Protein AF-A0A662GYI6-F1 (afdb_monomer)

Radius of gyration: 17.2 Å; Cα contacts (8 Å, |Δi|>4): 304; chains: 1; bounding box: 42×33×55 Å

pLDDT: mean 83.72, std 13.56, range [33.34, 96.44]

Sequence (166 aa):
MPFPEGLAWVRYYLPLGGRPIPLAVLREAVLRSVLEMGGRTVDTVLSSCGSSGLRSGLKVTSISYSLGGEERPVESWEISLPPSELLDRVDEAVFTLRVDYYISRGGRLRRLASDTYRVRVRCGEAGVEVWVRHVEGLLRTSFDEIFEMFRVSLMKNLRLVQRRRA

Secondary structure (DSSP, 8-state):
-PPPS--PPEEEEEE--SSPPPHHHHHHHHHHHHHHHTT-EEEEEEEPTT---EEEEEEEEEEEEEETTEEEESTT-TTS---HHHHHTTTT-EEEEEEEEEEEETTEEEEEEEEEEEEEEEE-SSEEEEEEEEEES---S-HHHHHHHHHHHHHHHHHHHHHH--

Nearest PDB structures (foldseek):
  3q64-assembly1_A-2  TM=3.825E-01  e=2.523E-02  Mesorhizobium loti
  8qhh-assembly1_A  TM=2.665E-01  e=9.528E-03  Actinidia deliciosa
  4aui-assembly1_C  TM=2.191E-01  e=4.628E+00  Neisseria gonorrhoeae
  3wi5-assembly1_A  TM=2.157E-01  e=5.495E+00  Neisseria meningitidis

Structure (mmCIF, N/CA/C/O backbone):
data_AF-A0A662GYI6-F1
#
_entry.id   AF-A0A662GYI6-F1
#
loop_
_atom_site.group_PDB
_atom_site.id
_atom_site.type_symbol
_atom_site.label_atom_id
_atom_site.label_alt_id
_atom_site.label_comp_id
_atom_site.label_asym_id
_atom_site.label_entity_id
_atom_site.label_seq_id
_atom_site.pdbx_PDB_ins_code
_atom_site.Cartn_x
_atom_site.Cartn_y
_atom_site.Cartn_z
_atom_site.occupancy
_atom_site.B_iso_or_equiv
_atom_site.auth_seq_id
_atom_site.auth_comp_id
_atom_site.auth_asym_id
_atom_site.auth_atom_id
_atom_site.pdbx_PDB_model_num
ATOM 1 N N . MET A 1 1 ? -1.570 8.808 -27.947 1.00 33.34 1 MET A N 1
ATOM 2 C CA . MET A 1 1 ? -2.863 8.200 -27.572 1.00 33.34 1 MET A CA 1
ATOM 3 C C . MET A 1 1 ? -2.974 8.274 -26.059 1.00 33.34 1 MET A C 1
ATOM 5 O O . MET A 1 1 ? -2.053 7.782 -25.415 1.00 33.34 1 MET A O 1
ATOM 9 N N . PRO A 1 2 ? -3.986 8.937 -25.485 1.00 34.00 2 PRO A N 1
ATOM 10 C CA . PRO A 1 2 ? -4.191 8.893 -24.044 1.00 34.00 2 PRO A CA 1
ATOM 11 C C . PRO A 1 2 ? -4.731 7.502 -23.682 1.00 34.00 2 PRO A C 1
ATOM 13 O O . PRO A 1 2 ? -5.654 7.009 -24.328 1.00 34.00 2 PRO A O 1
ATOM 16 N N . PHE A 1 3 ? -4.107 6.838 -22.708 1.00 36.34 3 PHE A N 1
ATOM 17 C CA . PHE A 1 3 ? -4.647 5.608 -22.128 1.00 36.34 3 PHE A CA 1
ATOM 18 C C . PHE A 1 3 ? -6.009 5.914 -21.481 1.00 36.34 3 PHE A C 1
ATOM 20 O O . PHE A 1 3 ? -6.168 7.004 -20.925 1.00 36.34 3 PHE A O 1
ATOM 27 N N . PRO A 1 4 ? -6.991 4.999 -21.558 1.00 41.28 4 PRO A N 1
ATOM 28 C CA . PRO A 1 4 ? -8.304 5.224 -20.977 1.00 41.28 4 PRO A CA 1
ATOM 29 C C . PRO A 1 4 ? -8.191 5.403 -19.461 1.00 41.28 4 PRO A C 1
ATOM 31 O O . PRO A 1 4 ? -7.366 4.776 -18.795 1.00 41.28 4 PRO A O 1
ATOM 34 N N . GLU A 1 5 ? -9.036 6.295 -18.956 1.00 38.75 5 GLU A N 1
ATOM 35 C CA . GLU A 1 5 ? -9.267 6.613 -17.552 1.00 38.75 5 GLU A CA 1
ATOM 36 C C . GLU A 1 5 ? -9.208 5.351 -16.669 1.00 38.75 5 GLU A C 1
ATOM 38 O O . GLU A 1 5 ? -9.825 4.333 -16.972 1.00 38.75 5 GLU A O 1
ATOM 43 N N . GLY A 1 6 ? -8.402 5.416 -15.601 1.00 51.06 6 GLY A N 1
ATOM 44 C CA . GLY A 1 6 ? -7.837 4.257 -14.899 1.00 51.06 6 GLY A CA 1
ATOM 45 C C . GLY A 1 6 ? -8.800 3.119 -14.540 1.00 51.06 6 GLY A C 1
ATOM 46 O O . GLY A 1 6 ? -9.972 3.350 -14.239 1.00 51.06 6 GLY A O 1
ATOM 47 N N . LEU A 1 7 ? -8.245 1.902 -14.494 1.00 63.19 7 LEU A N 1
ATOM 48 C CA . LEU A 1 7 ? -8.902 0.632 -14.150 1.00 63.19 7 LEU A CA 1
ATOM 4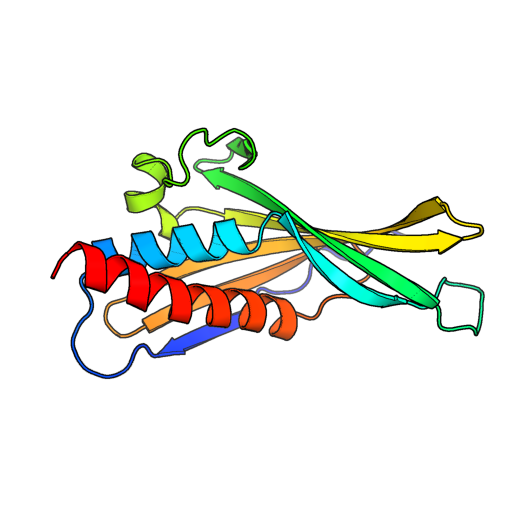9 C C . LEU A 1 7 ? -9.872 0.747 -12.954 1.00 63.19 7 LEU A C 1
ATOM 51 O O . LEU A 1 7 ? -9.703 1.593 -12.072 1.00 63.19 7 LEU A O 1
ATOM 55 N N . ALA A 1 8 ? -10.893 -0.114 -12.918 1.00 83.19 8 ALA A N 1
ATOM 56 C CA . ALA A 1 8 ? -11.843 -0.194 -11.808 1.00 83.19 8 ALA A CA 1
ATOM 57 C C . ALA A 1 8 ? -11.129 -0.477 -10.470 1.00 83.19 8 ALA A C 1
ATOM 59 O O . ALA A 1 8 ? -10.035 -1.040 -10.438 1.00 83.19 8 ALA A O 1
ATOM 60 N N . TRP A 1 9 ? -11.755 -0.094 -9.354 1.00 90.94 9 TRP A N 1
ATOM 61 C CA . TRP A 1 9 ? -11.259 -0.460 -8.026 1.00 90.94 9 TRP A CA 1
ATOM 62 C C . TRP A 1 9 ? -11.347 -1.976 -7.833 1.00 90.94 9 TRP A C 1
ATOM 64 O O . TRP A 1 9 ? -12.438 -2.543 -7.867 1.00 90.94 9 TRP A O 1
ATOM 74 N N . VAL A 1 10 ? -10.209 -2.616 -7.579 1.00 94.25 10 VAL A N 1
ATOM 75 C CA . VAL A 1 10 ? -10.139 -4.024 -7.182 1.00 94.25 10 VAL A CA 1
ATOM 76 C C . VAL A 1 10 ? -10.212 -4.090 -5.663 1.00 94.25 10 VAL A C 1
ATOM 78 O O . VAL A 1 10 ? -9.424 -3.436 -4.980 1.00 94.25 10 VAL A O 1
ATOM 81 N N . ARG A 1 11 ? -11.177 -4.846 -5.130 1.00 95.44 11 ARG A N 1
ATOM 82 C CA . ARG A 1 11 ? -11.380 -5.012 -3.686 1.00 95.44 11 ARG A CA 1
ATOM 83 C C . ARG A 1 11 ? -10.790 -6.331 -3.205 1.00 95.44 11 ARG A C 1
ATOM 85 O O . ARG A 1 11 ? -11.158 -7.389 -3.706 1.00 95.44 11 ARG A O 1
ATOM 92 N N . TYR A 1 12 ? -9.997 -6.251 -2.149 1.00 96.12 12 TYR A N 1
ATOM 93 C CA . TYR A 1 12 ? -9.521 -7.372 -1.356 1.00 96.12 12 TYR A CA 1
ATOM 94 C C . TYR A 1 12 ? -10.123 -7.314 0.046 1.00 96.12 12 TYR A C 1
ATOM 96 O O . TYR A 1 12 ? -10.370 -6.234 0.585 1.00 96.12 12 TYR A O 1
ATOM 104 N N . TYR A 1 13 ? -10.340 -8.480 0.646 1.00 95.12 13 TYR A N 1
ATOM 105 C CA . TYR A 1 13 ? -10.790 -8.600 2.026 1.00 95.12 13 TYR A CA 1
ATOM 106 C C . TYR A 1 13 ? -9.851 -9.524 2.792 1.00 95.12 13 TYR A C 1
ATOM 108 O O . TYR A 1 13 ? -9.598 -10.651 2.365 1.00 95.12 13 TYR A O 1
ATOM 116 N N . LEU A 1 14 ? -9.342 -9.039 3.921 1.00 94.12 14 LEU A N 1
ATOM 117 C CA . LEU A 1 14 ? -8.533 -9.814 4.846 1.00 94.12 14 LEU A CA 1
ATOM 118 C C . LEU A 1 14 ? -9.349 -10.104 6.115 1.00 94.12 14 LEU A C 1
ATOM 120 O O . LEU A 1 14 ? -9.514 -9.201 6.944 1.00 94.12 14 LEU A O 1
ATOM 124 N N . PRO A 1 15 ? -9.846 -11.340 6.300 1.00 92.31 15 PRO A N 1
ATOM 125 C CA . PRO A 1 15 ? -10.483 -11.729 7.550 1.00 92.31 15 PRO A CA 1
ATOM 126 C C . PRO A 1 15 ? -9.431 -11.782 8.663 1.00 92.31 15 PRO A C 1
ATOM 128 O O . PRO A 1 15 ? -8.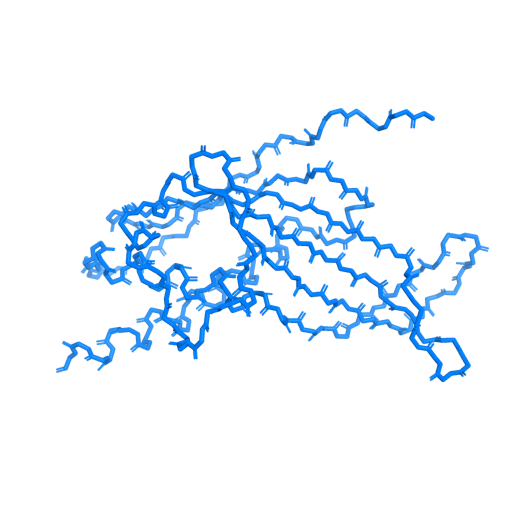348 -12.337 8.470 1.00 92.31 15 PRO A O 1
ATOM 131 N N . LEU A 1 16 ? -9.740 -11.217 9.832 1.00 85.31 16 LEU A N 1
ATOM 132 C CA . LEU A 1 16 ? -8.769 -11.157 10.933 1.00 85.31 16 LEU A CA 1
ATOM 133 C C . LEU A 1 16 ? -8.762 -12.410 11.811 1.00 85.31 16 LEU A C 1
ATOM 135 O O . LEU A 1 16 ? -7.725 -12.705 12.391 1.00 85.31 16 LEU A O 1
ATOM 139 N N . GLY A 1 17 ? -9.856 -13.178 11.832 1.00 78.50 17 GLY A N 1
ATOM 140 C CA . GLY A 1 17 ? -9.967 -14.448 12.554 1.00 78.50 17 GLY A CA 1
ATOM 141 C C . GLY A 1 17 ? -9.803 -14.333 14.081 1.00 78.50 17 GLY A C 1
ATOM 142 O O . GLY A 1 17 ? -8.937 -13.643 14.607 1.00 78.50 17 GLY A O 1
ATOM 143 N N . GLY A 1 18 ? -10.614 -15.067 14.841 1.00 76.00 18 GLY A N 1
ATOM 144 C CA . GLY A 1 18 ? -10.449 -15.147 16.296 1.00 76.00 18 GLY A CA 1
ATOM 145 C C . GLY A 1 18 ? -11.075 -13.983 17.072 1.00 76.00 18 GLY A C 1
ATOM 146 O O . GLY A 1 18 ? -12.195 -13.572 16.782 1.00 76.00 18 GLY A O 1
ATOM 147 N N . ARG A 1 19 ? -10.402 -13.532 18.142 1.00 75.56 19 ARG A N 1
ATOM 148 C CA . ARG A 1 19 ? -10.957 -12.554 19.097 1.00 75.56 19 ARG A CA 1
ATOM 149 C C . ARG A 1 19 ? -11.082 -11.157 18.468 1.00 75.56 19 ARG A C 1
ATOM 151 O O . ARG A 1 19 ? -10.200 -10.785 17.694 1.00 75.56 19 ARG A O 1
ATOM 158 N N . PRO A 1 20 ? -12.098 -10.361 18.854 1.00 81.12 20 PRO A N 1
ATOM 159 C CA . PRO A 1 20 ? -12.239 -8.985 18.387 1.00 81.12 20 PRO A CA 1
ATOM 160 C C . PRO A 1 20 ? -10.969 -8.173 18.661 1.00 81.12 20 PRO A C 1
ATOM 162 O O . PRO A 1 20 ? -10.482 -8.128 19.793 1.00 81.12 20 PRO A O 1
ATOM 165 N N . ILE A 1 21 ? -10.429 -7.534 17.623 1.00 87.81 21 ILE A N 1
ATOM 166 C CA . ILE A 1 21 ? -9.306 -6.603 17.748 1.00 87.81 21 ILE A CA 1
ATOM 167 C C . ILE A 1 21 ? -9.897 -5.199 17.911 1.00 87.81 21 ILE A C 1
ATOM 169 O O . ILE A 1 21 ? -10.695 -4.794 17.065 1.00 87.81 21 ILE A O 1
ATOM 173 N N . PRO A 1 22 ? -9.522 -4.430 18.952 1.00 89.81 22 PRO A N 1
ATOM 174 C CA . PRO A 1 22 ? -10.017 -3.067 19.109 1.00 89.81 22 PRO A CA 1
ATOM 175 C C . PRO A 1 22 ? -9.730 -2.223 17.863 1.00 89.81 22 PRO A C 1
ATOM 177 O O . PRO A 1 22 ? -8.603 -2.223 17.360 1.00 89.81 22 PRO A O 1
ATOM 180 N N . LEU A 1 23 ? -10.721 -1.462 17.395 1.00 89.69 23 LEU A N 1
ATOM 181 C CA . LEU A 1 23 ? -10.622 -0.702 16.145 1.00 89.69 23 LEU A CA 1
ATOM 182 C C . LEU A 1 23 ? -9.405 0.237 16.120 1.00 89.69 23 LEU A C 1
ATOM 184 O O . LEU A 1 23 ? -8.708 0.308 15.114 1.00 89.69 23 LEU A O 1
ATOM 188 N N . ALA A 1 24 ? -9.083 0.886 17.242 1.00 88.25 24 ALA A N 1
ATOM 189 C CA . ALA A 1 24 ? -7.901 1.743 17.358 1.00 88.25 24 ALA A CA 1
ATOM 190 C C . ALA A 1 24 ? -6.579 0.986 17.111 1.00 88.25 24 ALA A C 1
ATOM 192 O O . ALA A 1 24 ? -5.679 1.502 16.454 1.00 88.25 24 ALA A O 1
ATOM 193 N N . VAL A 1 25 ? -6.468 -0.256 17.600 1.00 89.75 25 VAL A N 1
ATOM 194 C CA . VAL A 1 25 ? -5.297 -1.124 17.374 1.00 89.75 25 VAL A CA 1
ATOM 195 C C . VAL A 1 25 ? -5.210 -1.522 15.906 1.00 89.75 25 VAL A C 1
ATOM 197 O O . VAL A 1 25 ? -4.127 -1.504 15.321 1.00 89.75 25 VAL A O 1
ATOM 200 N N . LEU A 1 26 ? -6.353 -1.862 15.306 1.00 91.38 26 LEU A N 1
ATOM 201 C CA . LEU A 1 26 ? -6.423 -2.245 13.904 1.00 91.38 26 LEU A CA 1
ATOM 202 C C . LEU A 1 26 ? -6.032 -1.084 12.985 1.00 91.38 26 LEU A C 1
ATOM 204 O O . LEU A 1 26 ? -5.181 -1.263 12.119 1.00 91.38 26 LEU A O 1
ATOM 208 N N . ARG A 1 27 ? -6.587 0.111 13.213 1.00 91.69 27 ARG A N 1
ATOM 209 C CA . ARG A 1 27 ? -6.266 1.329 12.455 1.00 91.69 27 ARG A CA 1
ATOM 210 C C . ARG A 1 27 ? -4.787 1.689 12.563 1.00 91.69 27 ARG A C 1
ATOM 212 O O . ARG A 1 27 ? -4.152 1.969 11.549 1.00 91.69 27 ARG A O 1
ATOM 219 N N . GLU A 1 28 ? -4.207 1.592 13.762 1.00 90.62 28 GLU A N 1
ATOM 220 C CA . GLU A 1 28 ? -2.769 1.799 13.958 1.00 90.62 28 GLU A CA 1
ATOM 221 C C . GLU A 1 28 ? -1.935 0.790 13.160 1.00 90.62 28 GLU A C 1
ATOM 223 O O . GLU A 1 28 ? -0.999 1.178 12.458 1.00 90.62 28 GLU A O 1
ATOM 228 N N . ALA A 1 29 ? -2.278 -0.497 13.227 1.00 91.44 29 ALA A N 1
ATOM 229 C CA . ALA A 1 29 ? -1.565 -1.531 12.489 1.00 91.44 29 ALA A CA 1
ATOM 230 C C . ALA A 1 29 ? -1.703 -1.357 10.970 1.00 91.44 29 ALA A C 1
ATOM 232 O O . ALA A 1 29 ? -0.711 -1.495 10.254 1.00 91.44 29 ALA A O 1
ATOM 233 N N . VAL A 1 30 ? -2.896 -1.013 10.478 1.00 92.81 30 VAL A N 1
ATOM 234 C CA . VAL A 1 30 ? -3.154 -0.707 9.066 1.00 92.81 30 VAL A CA 1
ATOM 235 C C . VAL A 1 30 ? -2.290 0.453 8.604 1.00 92.81 30 VAL A C 1
ATOM 237 O O . VAL A 1 30 ? -1.567 0.299 7.623 1.00 92.81 30 VAL A O 1
ATOM 240 N N . LEU A 1 31 ? -2.295 1.575 9.326 1.00 90.44 31 LEU A N 1
ATOM 241 C CA . LEU A 1 31 ? -1.484 2.727 8.948 1.00 90.44 31 LEU A CA 1
ATOM 242 C C . LEU A 1 31 ? -0.007 2.388 8.925 1.00 90.44 31 LEU A C 1
ATOM 244 O O . LEU A 1 31 ? 0.629 2.587 7.899 1.00 90.44 31 LEU A O 1
ATOM 248 N N . ARG A 1 32 ? 0.527 1.789 9.994 1.00 89.06 32 ARG A N 1
ATOM 249 C CA . ARG A 1 32 ? 1.924 1.326 10.018 1.00 89.06 32 ARG A CA 1
ATOM 250 C C . ARG A 1 32 ? 2.265 0.466 8.801 1.00 89.06 32 ARG A C 1
ATOM 252 O O . ARG A 1 32 ? 3.339 0.614 8.233 1.00 89.06 32 ARG A O 1
ATOM 259 N N . SER A 1 33 ? 1.334 -0.381 8.377 1.00 91.25 33 SER A N 1
ATOM 260 C CA . SER A 1 33 ? 1.538 -1.310 7.266 1.00 91.25 33 SER A CA 1
ATOM 261 C C . SER A 1 33 ? 1.541 -0.638 5.911 1.00 91.25 33 SER A C 1
ATOM 263 O O . SER A 1 33 ? 2.403 -0.959 5.099 1.00 91.25 33 SER A O 1
ATOM 265 N N . VAL A 1 34 ? 0.620 0.301 5.676 1.00 89.00 34 VAL A N 1
ATOM 266 C CA . VAL A 1 34 ? 0.647 1.112 4.458 1.00 89.00 34 VAL A CA 1
ATOM 267 C C . VAL A 1 34 ? 1.955 1.890 4.396 1.00 89.00 34 VAL A C 1
ATOM 269 O O . VAL A 1 34 ? 2.603 1.886 3.366 1.00 89.00 34 VAL A O 1
ATOM 272 N N . LEU A 1 35 ? 2.407 2.485 5.496 1.00 82.56 35 LEU A N 1
ATOM 273 C CA . LEU A 1 35 ? 3.642 3.277 5.508 1.00 82.56 35 LEU A CA 1
ATOM 274 C C . LEU A 1 35 ? 4.888 2.431 5.269 1.00 82.56 35 LEU A C 1
ATOM 276 O O . LEU A 1 35 ? 5.771 2.852 4.537 1.00 82.56 35 LEU A O 1
ATOM 280 N N . GLU A 1 36 ? 4.946 1.234 5.852 1.00 86.88 36 GLU A N 1
ATOM 281 C CA . GLU A 1 36 ? 6.061 0.296 5.679 1.00 86.88 36 GLU A CA 1
ATOM 282 C C . GLU A 1 36 ? 6.178 -0.227 4.238 1.00 86.88 36 GLU A C 1
ATOM 284 O O . GLU A 1 36 ? 7.236 -0.696 3.821 1.00 86.88 36 GLU A O 1
ATOM 289 N N . MET A 1 37 ? 5.108 -0.139 3.442 1.00 86.69 37 MET A N 1
ATOM 290 C CA . MET A 1 37 ? 5.211 -0.379 2.001 1.00 86.69 37 MET A CA 1
ATOM 291 C C . MET A 1 37 ? 6.018 0.729 1.298 1.00 86.69 37 MET A C 1
ATOM 293 O O . MET A 1 37 ? 6.619 0.464 0.258 1.00 86.69 37 MET A O 1
ATOM 297 N N . GLY A 1 38 ? 6.063 1.940 1.861 1.00 83.19 38 GLY A N 1
ATOM 298 C CA . GLY A 1 38 ? 6.902 3.047 1.411 1.00 83.19 38 GLY A CA 1
ATOM 299 C C . GLY A 1 38 ? 8.360 2.842 1.829 1.00 83.19 38 GLY A C 1
ATOM 300 O O . GLY A 1 38 ? 8.653 2.344 2.910 1.00 83.19 38 GLY A O 1
ATOM 301 N N . GLY A 1 39 ? 9.294 3.172 0.941 1.00 77.06 39 GLY A N 1
ATOM 302 C CA . GLY A 1 39 ? 10.722 2.881 1.104 1.00 77.06 39 GLY A CA 1
ATOM 303 C C . GLY A 1 39 ? 11.104 1.436 0.769 1.00 77.06 39 GLY A C 1
ATOM 304 O O . GLY A 1 39 ? 12.289 1.091 0.775 1.00 77.06 39 GLY A O 1
ATOM 305 N N . ARG A 1 40 ? 10.132 0.574 0.432 1.00 84.44 40 ARG A N 1
ATOM 306 C CA . ARG A 1 40 ? 10.413 -0.818 0.083 1.00 84.44 40 ARG A CA 1
ATOM 307 C C . ARG A 1 40 ? 11.151 -0.892 -1.248 1.00 84.44 40 ARG A C 1
ATOM 309 O O . ARG A 1 40 ? 10.664 -0.432 -2.282 1.00 84.44 40 ARG A O 1
ATOM 316 N N . THR A 1 41 ? 12.311 -1.531 -1.195 1.00 87.88 41 THR A N 1
ATOM 317 C CA . THR A 1 41 ? 13.178 -1.781 -2.340 1.00 87.88 41 THR A CA 1
ATOM 318 C C . THR A 1 41 ? 13.246 -3.285 -2.588 1.00 87.88 41 THR A C 1
ATOM 320 O O . THR A 1 41 ? 13.534 -4.042 -1.663 1.00 87.88 41 THR A O 1
ATOM 323 N N . VAL A 1 42 ? 12.925 -3.729 -3.804 1.00 88.56 42 VAL A N 1
ATOM 324 C CA . VAL A 1 42 ? 12.846 -5.157 -4.154 1.00 88.56 42 VAL A CA 1
ATOM 325 C C . VAL A 1 42 ? 13.569 -5.412 -5.468 1.00 88.56 42 VAL A C 1
ATOM 327 O O . VAL A 1 42 ? 13.296 -4.742 -6.466 1.00 88.56 42 VAL A O 1
ATOM 330 N N . ASP A 1 43 ? 14.467 -6.395 -5.481 1.00 88.00 43 ASP A N 1
ATOM 331 C CA . ASP A 1 43 ? 15.092 -6.868 -6.714 1.00 88.00 43 ASP A CA 1
ATOM 332 C C . ASP A 1 43 ? 14.044 -7.491 -7.637 1.00 88.00 43 ASP A C 1
ATOM 334 O O . ASP A 1 43 ? 13.142 -8.216 -7.218 1.00 88.00 43 ASP A O 1
ATOM 338 N N . THR A 1 44 ? 14.148 -7.203 -8.925 1.00 87.56 44 THR A N 1
ATOM 339 C CA . THR A 1 44 ? 13.195 -7.687 -9.918 1.00 87.56 44 THR A CA 1
ATOM 340 C C . THR A 1 44 ? 13.883 -7.957 -11.249 1.00 87.56 44 THR A C 1
ATOM 342 O O . THR A 1 44 ? 15.054 -7.633 -11.452 1.00 87.56 44 THR A O 1
ATOM 345 N N . VAL A 1 45 ? 13.147 -8.548 -12.183 1.00 84.94 45 VAL A N 1
ATOM 346 C CA . VAL A 1 45 ? 13.604 -8.783 -13.548 1.00 84.94 45 VAL A CA 1
ATOM 347 C C . VAL A 1 45 ? 12.702 -7.995 -14.487 1.00 84.94 45 VAL A C 1
ATOM 349 O O . VAL A 1 45 ? 11.482 -8.134 -14.464 1.00 84.94 45 VAL A O 1
ATOM 352 N N . LEU A 1 46 ? 13.303 -7.135 -15.305 1.00 82.75 46 LEU A N 1
ATOM 353 C CA . LEU A 1 46 ? 12.594 -6.206 -16.177 1.00 82.75 46 LEU A CA 1
ATOM 354 C C . LEU A 1 46 ? 13.002 -6.409 -17.632 1.00 82.75 46 LEU A C 1
ATOM 356 O O . LEU A 1 46 ? 14.182 -6.536 -17.955 1.00 82.75 46 LEU A O 1
ATOM 360 N N . SER A 1 47 ? 12.017 -6.349 -18.525 1.00 76.50 47 SER A N 1
ATOM 361 C CA . SER A 1 47 ? 12.241 -6.136 -19.953 1.00 76.50 47 SER A CA 1
ATOM 362 C C . SER A 1 47 ? 12.134 -4.645 -20.289 1.00 76.50 47 SER A C 1
ATOM 364 O O . SER A 1 47 ? 11.181 -3.961 -19.887 1.00 76.50 47 SER A O 1
ATOM 366 N N . SER A 1 48 ? 13.109 -4.127 -21.036 1.00 69.81 48 SER A N 1
ATOM 367 C CA . SER A 1 48 ? 12.995 -2.831 -21.711 1.00 69.81 48 SER A CA 1
ATOM 368 C C . SER A 1 48 ? 12.259 -3.004 -23.040 1.00 69.81 48 SER A C 1
ATOM 370 O O . SER A 1 48 ? 12.595 -3.897 -23.818 1.00 69.81 48 SER A O 1
ATOM 372 N N . CYS A 1 49 ? 11.267 -2.151 -23.315 1.00 63.53 49 CYS A N 1
ATOM 373 C CA . CYS A 1 49 ? 10.570 -2.155 -24.603 1.00 63.53 49 CYS A CA 1
ATOM 374 C C . CYS A 1 49 ? 11.587 -1.985 -25.746 1.00 63.53 49 CYS A C 1
ATOM 376 O O . CYS A 1 49 ? 12.424 -1.085 -25.694 1.00 63.53 49 CYS A O 1
ATOM 378 N N . GLY A 1 50 ? 11.535 -2.865 -26.751 1.00 58.19 50 GLY A N 1
ATOM 379 C CA . GLY A 1 50 ? 12.478 -2.877 -27.878 1.00 58.19 50 GLY A CA 1
ATOM 380 C C . GLY A 1 50 ? 13.730 -3.746 -27.690 1.00 58.19 50 GLY A C 1
ATOM 381 O O . GLY A 1 50 ? 14.572 -3.788 -28.580 1.00 58.19 50 GLY A O 1
ATOM 382 N N . SER A 1 51 ? 13.866 -4.467 -26.571 1.00 63.38 51 SER A N 1
ATOM 383 C CA . SER A 1 51 ? 14.922 -5.471 -26.387 1.00 63.38 51 SER A CA 1
ATOM 384 C C . SER A 1 51 ? 14.347 -6.777 -25.844 1.00 63.38 51 SER A C 1
ATOM 386 O O . SER A 1 51 ? 13.652 -6.759 -24.831 1.00 63.38 51 SER A O 1
ATOM 388 N N . SER A 1 52 ? 14.694 -7.908 -26.456 1.00 61.91 52 SER A N 1
ATOM 389 C CA . SER A 1 52 ? 14.265 -9.253 -26.035 1.00 61.91 52 SER A CA 1
ATOM 390 C C . SER A 1 52 ? 14.947 -9.766 -24.757 1.00 61.91 52 SER A C 1
ATOM 392 O O . SER A 1 52 ? 14.593 -10.828 -24.256 1.00 61.91 52 SER A O 1
ATOM 394 N N . GLY A 1 53 ? 15.918 -9.029 -24.208 1.00 72.69 53 GLY A N 1
ATOM 395 C CA . GLY A 1 53 ? 16.660 -9.430 -23.014 1.00 72.69 53 GLY A CA 1
ATOM 396 C C . GLY A 1 53 ? 15.976 -9.020 -21.710 1.00 72.69 53 GLY A C 1
ATOM 397 O O . GLY A 1 53 ? 15.705 -7.836 -21.491 1.00 72.69 53 GLY A O 1
ATOM 398 N N . LEU A 1 54 ? 15.773 -9.993 -20.820 1.00 79.88 54 LEU A N 1
ATOM 399 C CA . LEU A 1 54 ? 15.479 -9.758 -19.408 1.00 79.88 54 LEU A CA 1
ATOM 400 C C . LEU A 1 54 ? 16.725 -9.209 -18.700 1.00 79.88 54 LEU A C 1
ATOM 402 O O . LEU A 1 54 ? 17.842 -9.661 -18.951 1.00 79.88 54 LEU A O 1
ATOM 406 N N . ARG A 1 55 ? 16.544 -8.221 -17.824 1.00 81.81 55 ARG A N 1
ATOM 407 C CA . ARG A 1 55 ? 17.630 -7.594 -17.061 1.00 81.81 55 ARG A CA 1
ATOM 408 C C . ARG A 1 55 ? 17.280 -7.547 -15.587 1.00 81.81 55 ARG A C 1
ATOM 410 O O . ARG A 1 55 ? 16.131 -7.274 -15.245 1.00 81.81 55 ARG A O 1
ATOM 417 N N . SER A 1 56 ? 18.279 -7.720 -14.730 1.00 86.69 56 SER A N 1
ATOM 418 C CA . SER A 1 56 ? 18.133 -7.411 -13.310 1.00 86.69 56 SER A CA 1
ATOM 419 C C . SER A 1 56 ? 17.810 -5.928 -13.130 1.00 86.69 56 SER A C 1
ATOM 421 O O . SER A 1 56 ? 18.391 -5.049 -13.782 1.00 86.69 56 SER A O 1
ATOM 423 N N . GLY A 1 57 ? 16.865 -5.659 -12.245 1.00 89.50 57 GLY A N 1
ATOM 424 C CA . GLY A 1 57 ? 16.371 -4.334 -11.940 1.00 89.50 57 GLY A CA 1
ATOM 425 C C . GLY A 1 57 ? 15.909 -4.225 -10.497 1.00 89.50 57 GLY A C 1
ATOM 426 O O . GLY A 1 57 ? 15.998 -5.173 -9.724 1.00 89.50 57 GLY A O 1
ATOM 427 N N . LEU A 1 58 ? 15.410 -3.047 -10.158 1.00 92.31 58 LEU A N 1
ATOM 428 C CA . LEU A 1 58 ? 14.998 -2.677 -8.815 1.00 92.31 58 LEU A CA 1
ATOM 429 C C . LEU A 1 58 ? 13.609 -2.049 -8.878 1.00 92.31 58 LEU A C 1
ATOM 431 O O . LEU A 1 58 ? 13.366 -1.189 -9.727 1.00 92.31 58 LEU A O 1
ATOM 435 N N . LYS A 1 59 ? 12.713 -2.453 -7.981 1.00 92.56 59 LYS A N 1
ATOM 436 C CA . LYS A 1 59 ? 11.472 -1.736 -7.684 1.00 92.56 59 LYS A CA 1
ATOM 437 C C . LYS A 1 59 ? 11.703 -0.896 -6.439 1.00 92.56 59 LYS A C 1
ATOM 439 O O . LYS A 1 59 ? 12.085 -1.451 -5.412 1.00 92.56 59 LYS A O 1
ATOM 444 N N . VAL A 1 60 ? 11.456 0.405 -6.519 1.00 92.62 60 VAL A N 1
ATOM 445 C CA . VAL A 1 60 ? 11.470 1.308 -5.363 1.00 92.62 60 VAL A CA 1
ATOM 446 C C . VAL A 1 60 ? 10.058 1.834 -5.173 1.00 92.62 60 VAL A C 1
ATOM 448 O O . VAL A 1 60 ? 9.493 2.429 -6.088 1.00 92.62 60 VAL A O 1
ATOM 451 N N . THR A 1 61 ? 9.480 1.576 -4.005 1.00 91.94 61 THR A N 1
ATOM 452 C CA . THR A 1 61 ? 8.109 1.983 -3.684 1.00 91.94 61 THR A CA 1
ATOM 453 C C . THR A 1 61 ? 8.128 3.231 -2.815 1.00 91.94 61 THR A C 1
ATOM 455 O O . THR A 1 61 ? 8.783 3.247 -1.776 1.00 91.94 61 THR A O 1
ATOM 458 N N . SER A 1 62 ? 7.387 4.262 -3.202 1.00 91.25 62 SER A N 1
ATOM 459 C CA . SER A 1 62 ? 7.137 5.463 -2.404 1.00 91.25 62 SER A CA 1
ATOM 460 C C . SER A 1 62 ? 5.640 5.643 -2.173 1.00 91.25 62 SER A C 1
ATOM 462 O O . SER A 1 62 ? 4.812 5.144 -2.941 1.00 91.25 62 SER A O 1
ATOM 464 N N . ILE A 1 63 ? 5.287 6.295 -1.063 1.00 89.81 63 ILE A N 1
ATOM 465 C CA . ILE A 1 63 ? 3.894 6.481 -0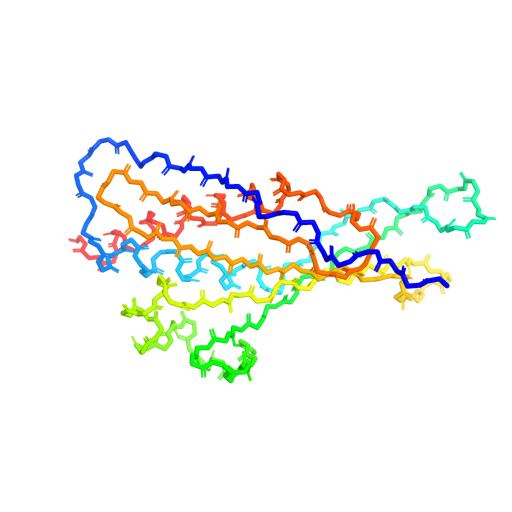.652 1.00 89.81 63 ILE A CA 1
ATOM 466 C C . ILE A 1 63 ? 3.661 7.925 -0.223 1.00 89.81 63 ILE A C 1
ATOM 468 O O . ILE A 1 63 ? 4.433 8.501 0.540 1.00 89.81 63 ILE A O 1
ATOM 472 N N . SER A 1 64 ? 2.555 8.481 -0.694 1.00 89.69 64 SER A N 1
ATOM 473 C CA . SER A 1 64 ? 1.927 9.698 -0.185 1.00 89.69 64 SER A CA 1
ATOM 474 C C . SER A 1 64 ? 0.499 9.376 0.250 1.00 89.69 64 SER A C 1
ATOM 476 O O . SER A 1 64 ? -0.042 8.305 -0.043 1.00 89.69 64 SER A O 1
ATOM 478 N N . TYR A 1 65 ? -0.128 10.288 0.981 1.00 90.12 65 TYR A N 1
ATOM 479 C CA . TYR A 1 65 ? -1.535 10.169 1.345 1.00 90.12 65 TYR A CA 1
ATOM 480 C C . TYR A 1 65 ? -2.257 11.480 1.073 1.00 90.12 65 TYR A C 1
ATOM 482 O O . TYR A 1 65 ? -1.659 12.550 1.107 1.00 90.12 65 TYR A O 1
ATOM 490 N N . SER A 1 66 ? -3.556 11.396 0.823 1.00 87.69 66 SER A N 1
ATOM 491 C CA . SER A 1 66 ? -4.435 12.552 0.754 1.00 87.69 66 SER A CA 1
ATOM 492 C C . SER A 1 66 ? -5.582 12.403 1.737 1.00 87.69 66 SER A C 1
ATOM 494 O O . SER A 1 66 ? -6.233 11.352 1.771 1.00 87.69 66 SER A O 1
ATOM 496 N N . LEU A 1 67 ? -5.844 13.468 2.487 1.00 84.88 67 LEU A N 1
ATOM 497 C CA . LEU A 1 67 ? -6.974 13.593 3.400 1.00 84.88 67 LEU A CA 1
ATOM 498 C C . LEU A 1 67 ? -7.647 14.938 3.117 1.00 84.88 67 LEU A C 1
ATOM 500 O O . LEU A 1 67 ? -6.977 15.963 3.072 1.00 84.88 67 LEU A O 1
ATOM 504 N N . GLY A 1 68 ? -8.952 14.941 2.838 1.00 79.12 68 GLY A N 1
ATOM 505 C CA . GLY A 1 68 ? -9.659 16.175 2.461 1.00 79.12 68 GLY A CA 1
ATOM 506 C C . GLY A 1 68 ? -9.238 16.786 1.113 1.00 79.12 68 GLY A C 1
ATOM 507 O O . GLY A 1 68 ? -9.569 17.933 0.846 1.00 79.12 68 GLY A O 1
ATOM 508 N N . GLY A 1 69 ? -8.532 16.037 0.255 1.00 74.69 69 GLY A N 1
ATOM 509 C CA . GLY A 1 69 ? -8.124 16.478 -1.088 1.00 74.69 69 GLY A CA 1
ATOM 510 C C . GLY A 1 69 ? -6.713 17.066 -1.187 1.00 74.69 69 GLY A C 1
ATOM 511 O O . GLY A 1 69 ? -6.223 17.242 -2.299 1.00 74.69 69 GLY A O 1
ATOM 512 N N . GLU A 1 70 ? -6.031 17.299 -0.065 1.00 77.00 70 GLU A N 1
ATOM 513 C CA . GLU A 1 70 ? -4.627 17.722 -0.050 1.00 77.00 70 GLU A CA 1
ATOM 514 C C . GLU A 1 70 ? -3.699 16.509 -0.009 1.00 77.00 70 GLU A C 1
ATOM 516 O O . GLU A 1 70 ? -3.804 15.679 0.895 1.00 77.00 70 GLU A O 1
ATOM 521 N N . GLU A 1 71 ? -2.779 16.406 -0.970 1.00 79.25 71 GLU A N 1
ATOM 522 C CA . GLU A 1 71 ? -1.748 15.369 -0.979 1.00 79.25 71 GLU A CA 1
ATOM 523 C C . GLU A 1 71 ? -0.563 15.775 -0.094 1.00 79.25 71 GLU A C 1
ATOM 525 O O . GLU A 1 71 ? -0.017 16.872 -0.208 1.00 79.25 71 GLU A O 1
ATOM 530 N N . ARG A 1 72 ? -0.163 14.872 0.801 1.00 76.75 72 ARG A N 1
ATOM 531 C CA . ARG A 1 72 ? 0.915 15.054 1.770 1.00 76.75 72 ARG A CA 1
ATOM 532 C C . ARG A 1 72 ? 1.915 13.897 1.632 1.00 76.75 72 ARG A C 1
ATOM 534 O O . ARG A 1 72 ? 1.506 12.729 1.644 1.00 76.75 72 ARG A O 1
ATOM 541 N N . PRO A 1 73 ? 3.223 14.174 1.486 1.00 71.19 73 PRO A N 1
ATOM 542 C CA . PRO A 1 73 ? 4.235 13.124 1.456 1.00 71.19 73 PRO A CA 1
ATOM 543 C C . PRO A 1 73 ? 4.353 12.442 2.828 1.00 71.19 73 PRO A C 1
ATOM 545 O O . PRO A 1 73 ? 4.124 13.064 3.865 1.00 71.19 73 PRO A O 1
ATOM 548 N N . VAL A 1 74 ? 4.724 11.158 2.833 1.00 70.62 74 VAL A N 1
ATOM 549 C CA . VAL A 1 74 ? 4.973 10.388 4.069 1.00 70.62 74 VAL A CA 1
ATOM 550 C C . VAL A 1 74 ? 6.392 10.609 4.618 1.00 70.62 74 VAL A C 1
ATOM 552 O O . VAL A 1 74 ? 6.637 10.401 5.802 1.00 70.62 74 VAL A O 1
ATOM 555 N N . GLU A 1 75 ? 7.328 11.080 3.788 1.00 55.81 75 GLU A N 1
ATOM 556 C CA . GLU A 1 75 ? 8.758 11.220 4.124 1.00 55.81 75 GLU A CA 1
ATOM 557 C C . GLU A 1 75 ? 9.059 12.227 5.256 1.00 55.81 75 GLU A C 1
ATOM 559 O O . GLU A 1 75 ? 10.180 12.273 5.751 1.00 55.81 75 GLU A O 1
ATOM 564 N N . SER A 1 76 ? 8.071 13.002 5.714 1.00 50.81 76 SER A N 1
ATOM 565 C CA . SER A 1 76 ? 8.222 14.019 6.763 1.00 50.81 76 SER A CA 1
ATOM 566 C C . SER A 1 76 ? 7.908 13.541 8.189 1.00 50.81 76 SER A C 1
ATOM 568 O O . SER A 1 76 ? 7.831 14.359 9.103 1.00 50.81 76 SER A O 1
ATOM 570 N N . TRP A 1 77 ? 7.678 12.245 8.424 1.00 60.91 77 TRP A N 1
ATOM 571 C CA . TRP A 1 77 ? 7.233 11.772 9.742 1.00 60.91 77 TRP A CA 1
ATOM 572 C C . TRP A 1 77 ? 8.425 11.399 10.624 1.00 60.91 77 TRP A C 1
ATOM 574 O O . TRP A 1 77 ? 8.875 10.255 10.643 1.00 60.91 77 TRP A O 1
ATOM 584 N N . GLU A 1 78 ? 8.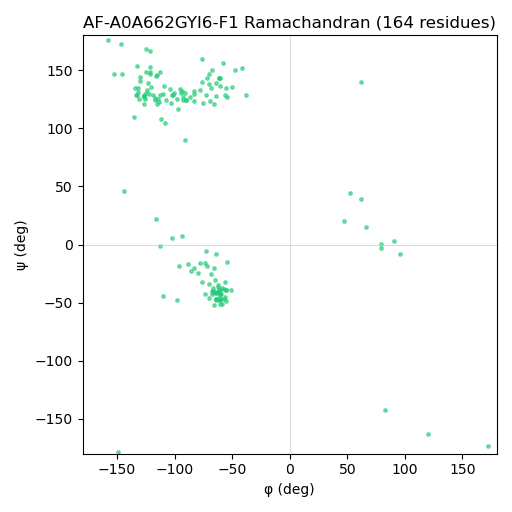916 12.384 11.377 1.00 46.75 78 GLU A N 1
ATOM 585 C CA . GLU A 1 78 ? 10.148 12.333 12.181 1.00 46.75 78 GLU A CA 1
ATOM 586 C C . GLU A 1 78 ? 10.238 11.172 13.198 1.00 46.75 78 GLU A C 1
ATOM 588 O O . GLU A 1 78 ? 11.324 10.889 13.696 1.00 46.75 78 GLU A O 1
ATOM 593 N N . ILE A 1 79 ? 9.141 10.471 13.531 1.00 51.62 79 ILE A N 1
ATOM 594 C CA . ILE A 1 79 ? 9.129 9.508 14.651 1.00 51.62 79 ILE A CA 1
ATOM 595 C C . ILE A 1 79 ? 8.253 8.269 14.393 1.00 51.62 79 ILE A C 1
ATOM 597 O O . ILE A 1 79 ? 7.498 7.888 15.270 1.00 51.62 79 ILE A O 1
ATOM 601 N N . SER A 1 80 ? 8.305 7.592 13.233 1.00 54.69 80 SER A N 1
ATOM 602 C CA . SER A 1 80 ? 7.710 6.231 13.033 1.00 54.69 80 SER A CA 1
ATOM 603 C C . SER A 1 80 ? 6.260 6.013 13.548 1.00 54.69 80 SER A C 1
ATOM 605 O O . SER A 1 80 ? 5.827 4.882 13.825 1.00 54.69 80 SER A O 1
ATOM 607 N N . LEU A 1 81 ? 5.515 7.099 13.734 1.00 63.22 81 LEU A N 1
ATOM 608 C CA . LEU A 1 81 ? 4.216 7.169 14.375 1.00 63.22 81 LEU A CA 1
ATOM 609 C C . LEU A 1 81 ? 3.315 7.870 13.370 1.00 63.22 81 LEU A C 1
ATOM 611 O O . LEU A 1 81 ? 3.641 8.981 12.948 1.00 63.22 81 LEU A O 1
ATOM 615 N N . PRO A 1 82 ? 2.223 7.221 12.941 1.00 67.69 82 PRO A N 1
ATOM 616 C CA . PRO A 1 82 ? 1.277 7.883 12.068 1.00 67.69 82 PRO A CA 1
ATOM 617 C C . PRO A 1 82 ? 0.696 9.125 12.762 1.00 67.69 82 PRO A C 1
ATOM 619 O O . PRO A 1 82 ? 0.455 9.069 13.972 1.00 67.69 82 PRO A O 1
ATOM 622 N N . PRO A 1 83 ? 0.446 10.227 12.028 1.00 72.38 83 PRO A N 1
ATOM 623 C CA . PRO A 1 83 ? -0.268 11.381 12.545 1.00 72.38 83 PRO A CA 1
ATOM 624 C C . PRO A 1 83 ? -1.572 10.934 13.200 1.00 72.38 83 PRO A C 1
ATOM 626 O O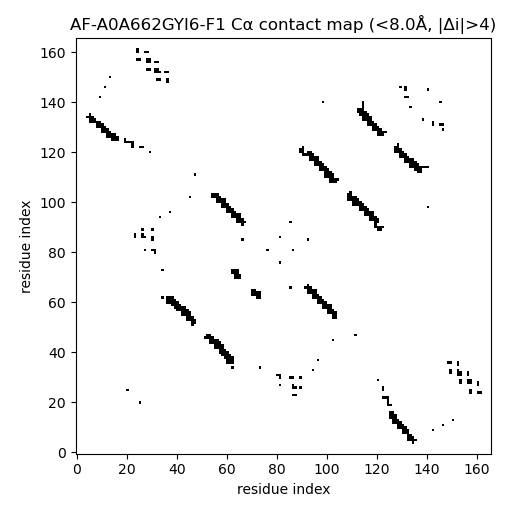 . PRO A 1 83 ? -2.305 10.119 12.635 1.00 72.38 83 PRO A O 1
ATOM 629 N N . SER A 1 84 ? -1.872 11.480 14.377 1.00 76.38 84 SER A N 1
ATOM 630 C CA . SER A 1 84 ? -3.102 11.177 15.118 1.00 76.38 84 SER A CA 1
ATOM 631 C C . SER A 1 84 ? -4.356 11.423 14.280 1.00 76.38 84 SER A C 1
ATOM 633 O O . SER A 1 84 ? -5.260 10.597 14.278 1.00 76.38 84 SER A O 1
ATOM 635 N N . GLU A 1 85 ? -4.368 12.491 13.479 1.00 80.06 85 GLU A N 1
ATOM 636 C CA . GLU A 1 85 ? -5.468 12.782 12.553 1.00 80.06 85 GLU A CA 1
ATOM 637 C C . GLU A 1 85 ? -5.718 11.631 11.564 1.00 80.06 85 GLU A C 1
ATOM 639 O O . GLU A 1 85 ? -6.862 11.294 11.256 1.00 80.06 85 GLU A O 1
ATOM 644 N N . LEU A 1 86 ? -4.649 10.993 11.083 1.00 83.00 86 LEU A N 1
ATOM 645 C CA . LEU A 1 86 ? -4.758 9.898 10.130 1.00 83.00 86 LEU A CA 1
ATOM 646 C C . LEU A 1 86 ? -5.213 8.601 10.808 1.00 83.00 86 LEU A C 1
ATOM 648 O O . LEU A 1 86 ? -5.925 7.819 10.182 1.00 83.00 86 LEU A O 1
ATOM 652 N N . LEU A 1 87 ? -4.841 8.381 12.077 1.00 85.25 87 LEU A N 1
ATOM 653 C CA . LEU A 1 87 ? -5.282 7.224 12.872 1.00 85.25 87 LEU A CA 1
ATOM 654 C C . LEU A 1 87 ? -6.801 7.135 12.946 1.00 85.25 87 LEU A C 1
ATOM 656 O O . LEU A 1 87 ? -7.350 6.057 12.725 1.00 85.25 87 LEU A O 1
ATOM 660 N N . ASP A 1 88 ? -7.477 8.253 13.190 1.00 85.12 88 ASP A N 1
ATOM 661 C CA . ASP A 1 88 ? -8.933 8.266 13.326 1.00 85.12 88 ASP A CA 1
ATOM 662 C C . ASP A 1 88 ? -9.661 8.251 11.977 1.00 85.12 88 ASP A C 1
ATOM 664 O O . ASP A 1 88 ? -10.791 7.764 11.890 1.00 85.12 88 ASP A O 1
ATOM 668 N N . ARG A 1 89 ? -8.994 8.728 10.919 1.00 87.44 89 ARG A N 1
ATOM 669 C CA . ARG A 1 89 ? -9.573 8.954 9.586 1.00 87.44 89 ARG A CA 1
ATOM 670 C C . ARG A 1 89 ? -8.962 8.079 8.493 1.00 87.44 89 ARG A C 1
ATOM 672 O O . ARG A 1 89 ? -9.061 8.405 7.312 1.00 87.44 89 ARG A O 1
ATOM 679 N N . VAL A 1 90 ? -8.350 6.947 8.851 1.00 88.62 90 VAL A N 1
ATOM 680 C CA . VAL A 1 90 ? -7.732 6.028 7.875 1.00 88.62 90 VAL A CA 1
ATOM 681 C C . VAL A 1 90 ? -8.722 5.564 6.804 1.00 88.62 90 VAL A C 1
ATOM 683 O O . VAL A 1 90 ? -8.339 5.404 5.649 1.00 88.62 90 VAL A O 1
ATOM 686 N N . ASP A 1 91 ? -10.000 5.431 7.171 1.00 88.88 91 ASP A N 1
ATOM 687 C CA . ASP A 1 91 ? -11.075 5.002 6.274 1.00 88.88 91 ASP A CA 1
ATOM 688 C C . ASP A 1 91 ? -11.460 6.084 5.235 1.00 88.88 91 ASP A C 1
ATOM 690 O O . ASP A 1 91 ? -12.070 5.781 4.207 1.00 88.88 91 ASP A O 1
ATOM 694 N N . GLU A 1 92 ? -11.093 7.347 5.488 1.00 89.81 92 GLU A N 1
ATOM 695 C CA . GLU A 1 92 ? -11.283 8.495 4.587 1.00 89.81 92 GLU A CA 1
ATOM 696 C C . GLU A 1 92 ? -10.035 8.794 3.746 1.00 89.81 92 GLU A C 1
ATOM 698 O O . GLU A 1 92 ? -10.115 9.483 2.725 1.00 89.81 92 GLU A O 1
ATOM 703 N N . ALA A 1 93 ? -8.877 8.288 4.170 1.00 90.31 93 ALA A N 1
ATOM 704 C CA . ALA A 1 93 ? -7.612 8.530 3.506 1.00 90.31 93 ALA A CA 1
ATOM 705 C C . ALA A 1 93 ? -7.518 7.775 2.174 1.00 90.31 93 ALA A C 1
ATOM 707 O O . ALA A 1 93 ? -7.943 6.625 2.025 1.00 90.31 93 ALA A O 1
ATOM 708 N N . VAL A 1 94 ? -6.892 8.421 1.192 1.00 92.69 94 VAL A N 1
ATOM 709 C CA . VAL A 1 94 ? -6.441 7.757 -0.034 1.00 92.69 94 VAL A CA 1
ATOM 710 C C . VAL A 1 94 ? -4.928 7.785 -0.048 1.00 92.69 94 VAL A C 1
ATOM 712 O O . VAL A 1 94 ? -4.332 8.855 0.006 1.00 92.69 94 VAL A O 1
ATOM 715 N N . PHE A 1 95 ? -4.311 6.618 -0.137 1.00 92.31 95 PHE A N 1
ATOM 716 C CA . PHE A 1 95 ? -2.868 6.483 -0.249 1.00 92.31 95 PHE A CA 1
ATOM 717 C C . PHE A 1 95 ? -2.492 6.386 -1.720 1.00 92.31 95 PHE A C 1
ATOM 719 O O . PHE A 1 95 ? -3.074 5.589 -2.456 1.00 92.31 95 PHE A O 1
ATOM 726 N N . THR A 1 96 ? -1.528 7.183 -2.155 1.00 93.69 96 THR A N 1
ATOM 727 C CA . THR A 1 96 ? -0.936 7.059 -3.483 1.00 93.69 96 THR A CA 1
ATOM 728 C C . THR A 1 96 ? 0.348 6.261 -3.338 1.00 93.69 96 THR A C 1
ATOM 730 O O . THR A 1 96 ? 1.278 6.685 -2.660 1.00 93.69 96 THR A O 1
ATOM 733 N N . LEU A 1 97 ? 0.390 5.091 -3.962 1.00 93.75 97 LEU A N 1
ATOM 734 C CA . LEU A 1 97 ? 1.561 4.230 -4.013 1.00 93.75 97 LEU A CA 1
ATOM 735 C C . LEU A 1 97 ? 2.204 4.356 -5.388 1.00 93.75 97 LEU A C 1
ATOM 737 O O . LEU A 1 97 ? 1.567 4.074 -6.402 1.00 93.75 97 LEU A O 1
ATOM 741 N N . ARG A 1 98 ? 3.470 4.753 -5.424 1.00 94.56 98 ARG A N 1
ATOM 742 C CA . ARG A 1 98 ? 4.259 4.868 -6.646 1.00 94.56 98 ARG A CA 1
ATOM 743 C C . ARG A 1 98 ? 5.365 3.825 -6.634 1.00 94.56 98 ARG A C 1
ATOM 745 O O . ARG A 1 98 ? 6.120 3.733 -5.674 1.00 94.56 98 ARG A O 1
ATOM 752 N N . VAL A 1 99 ? 5.468 3.048 -7.705 1.00 94.19 99 VAL A N 1
ATOM 753 C CA . VAL A 1 99 ? 6.531 2.060 -7.913 1.00 94.19 99 VAL A CA 1
ATOM 754 C C . VAL A 1 99 ? 7.405 2.541 -9.055 1.00 94.19 99 VAL A C 1
ATOM 756 O O . VAL A 1 99 ? 6.988 2.504 -10.211 1.00 94.19 99 VAL A O 1
ATOM 759 N N . ASP A 1 100 ? 8.615 2.994 -8.749 1.00 94.25 100 ASP A N 1
ATOM 760 C CA . ASP A 1 100 ? 9.618 3.344 -9.748 1.00 94.25 100 ASP A CA 1
ATOM 761 C C . ASP A 1 100 ? 10.488 2.114 -10.062 1.00 94.25 100 ASP A C 1
ATOM 763 O O . ASP A 1 100 ? 11.013 1.438 -9.174 1.00 94.25 100 ASP A O 1
ATOM 767 N N . TYR A 1 101 ? 10.645 1.821 -11.352 1.00 93.00 101 TYR A N 1
ATOM 768 C CA . TYR A 1 101 ? 11.418 0.684 -11.846 1.00 93.00 101 TYR A CA 1
ATOM 769 C C . TYR A 1 101 ? 12.770 1.154 -12.358 1.00 93.00 101 TYR A C 1
ATOM 771 O O . TYR A 1 101 ? 12.828 2.027 -13.225 1.00 93.00 101 TYR A O 1
ATOM 779 N N . TYR A 1 102 ? 13.852 0.535 -11.902 1.00 91.69 102 TYR A N 1
ATOM 780 C CA . TYR A 1 102 ? 15.212 0.853 -12.321 1.00 91.69 102 TYR A CA 1
ATOM 781 C C . TYR A 1 102 ? 15.890 -0.365 -12.933 1.00 91.69 102 TYR A C 1
ATOM 783 O O . TYR A 1 102 ? 15.643 -1.496 -12.529 1.00 91.69 102 TYR A O 1
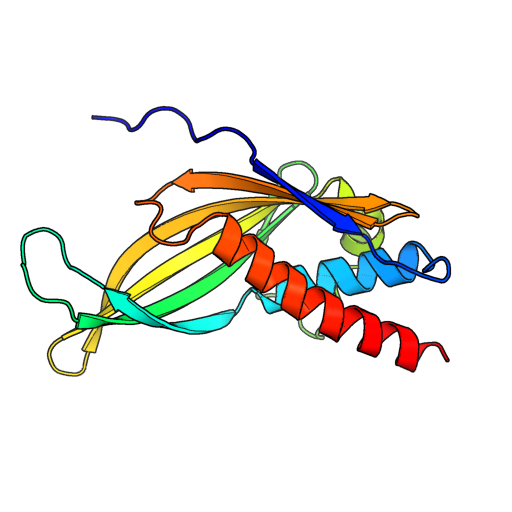ATOM 791 N N . ILE A 1 103 ? 16.782 -0.133 -13.891 1.00 90.06 103 ILE A N 1
ATOM 792 C CA . ILE A 1 103 ? 17.665 -1.159 -14.452 1.00 90.06 103 ILE A CA 1
ATOM 793 C C . ILE A 1 103 ? 19.121 -0.746 -14.268 1.00 90.06 103 ILE A C 1
ATOM 795 O O . ILE A 1 103 ? 19.451 0.441 -14.355 1.00 90.06 103 ILE A O 1
ATOM 799 N N . SER A 1 104 ? 19.999 -1.726 -14.059 1.00 83.06 104 SER A N 1
ATOM 800 C CA . SER A 1 104 ? 21.442 -1.490 -14.088 1.00 83.06 104 SER A CA 1
ATOM 801 C C . SER A 1 104 ? 21.943 -1.515 -15.532 1.00 83.06 104 SER A C 1
ATOM 803 O O . SER A 1 104 ? 21.738 -2.484 -16.270 1.00 83.06 104 SER A O 1
ATOM 805 N N . ARG A 1 105 ? 22.599 -0.437 -15.970 1.00 76.69 105 ARG A N 1
ATOM 806 C CA . ARG A 1 105 ? 23.275 -0.374 -17.273 1.00 76.69 105 ARG A CA 1
ATOM 807 C C . ARG A 1 105 ? 24.650 0.257 -17.091 1.00 76.69 105 ARG A C 1
ATOM 809 O O . ARG A 1 105 ? 24.749 1.451 -16.830 1.00 76.69 105 ARG A O 1
ATOM 816 N N . GLY A 1 106 ? 25.703 -0.553 -17.225 1.00 71.38 106 GLY A N 1
ATOM 817 C CA . GLY A 1 106 ? 27.088 -0.091 -17.071 1.00 71.38 106 GLY A CA 1
ATOM 818 C C . GLY A 1 106 ? 27.399 0.446 -15.669 1.00 71.38 106 GLY A C 1
ATOM 819 O O . GLY A 1 106 ? 28.052 1.475 -15.547 1.00 71.38 106 GLY A O 1
ATOM 820 N N . GLY A 1 107 ? 26.862 -0.189 -14.621 1.00 73.19 107 GLY A N 1
ATOM 821 C CA . GLY A 1 107 ? 27.095 0.204 -13.224 1.00 73.19 107 GLY A CA 1
ATOM 822 C C . GLY A 1 107 ? 26.266 1.394 -12.728 1.00 73.19 107 GLY A C 1
ATOM 823 O O . GLY A 1 107 ? 26.392 1.773 -11.569 1.00 73.19 107 GLY A O 1
ATOM 824 N N . ARG A 1 108 ? 25.397 1.979 -13.567 1.00 81.06 108 ARG A N 1
ATOM 825 C CA . ARG A 1 108 ? 24.465 3.045 -13.168 1.00 81.06 108 ARG A CA 1
ATOM 826 C C . ARG A 1 108 ? 23.027 2.537 -13.147 1.00 81.06 108 ARG A C 1
ATOM 828 O O . ARG A 1 108 ? 22.587 1.870 -14.086 1.00 81.06 108 ARG A O 1
ATOM 835 N N . LEU A 1 109 ? 22.292 2.905 -12.098 1.00 85.56 109 LEU A N 1
ATOM 836 C CA . LEU A 1 109 ? 20.844 2.728 -12.007 1.00 85.56 1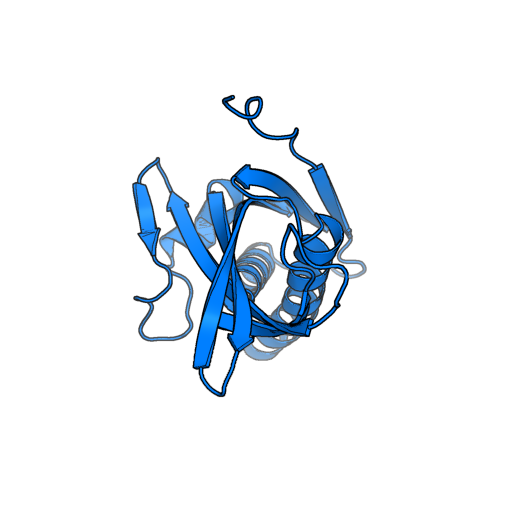09 LEU A CA 1
ATOM 837 C C . LEU A 1 109 ? 20.155 3.781 -12.876 1.00 85.56 109 LEU A C 1
ATOM 839 O O . LEU A 1 109 ? 20.336 4.982 -12.682 1.00 85.56 109 LEU A O 1
ATOM 843 N N . ARG A 1 110 ? 19.355 3.332 -13.841 1.00 87.44 110 ARG A N 1
ATOM 844 C CA . ARG A 1 110 ? 18.528 4.206 -14.677 1.00 87.44 110 ARG A CA 1
ATOM 845 C C . ARG A 1 110 ? 17.063 3.862 -14.470 1.00 87.44 110 ARG A C 1
ATOM 847 O O . ARG A 1 110 ? 16.689 2.701 -14.628 1.00 87.44 110 ARG A O 1
ATOM 854 N N . ARG A 1 111 ? 16.237 4.870 -14.180 1.00 89.25 111 ARG A N 1
ATOM 855 C CA . ARG A 1 111 ? 14.781 4.703 -14.131 1.00 89.25 111 ARG A CA 1
ATOM 856 C C . ARG A 1 111 ? 14.256 4.337 -15.522 1.00 89.25 111 ARG A C 1
ATOM 858 O O . ARG A 1 111 ? 14.574 5.004 -16.507 1.00 89.25 111 ARG A O 1
ATOM 865 N N . LEU A 1 112 ? 13.486 3.259 -15.583 1.00 89.19 112 LEU A N 1
ATOM 866 C CA . LEU A 1 112 ? 12.883 2.697 -16.785 1.00 89.19 112 LEU A CA 1
ATOM 867 C C . LEU A 1 112 ? 11.427 3.142 -16.937 1.00 89.19 112 LEU A C 1
ATOM 869 O O . LEU A 1 112 ? 11.022 3.549 -18.020 1.00 89.19 112 LEU A O 1
ATOM 873 N N . ALA A 1 113 ? 10.649 3.030 -15.865 1.00 90.44 113 ALA A N 1
ATOM 874 C CA . ALA A 1 113 ? 9.218 3.304 -15.853 1.00 90.44 113 ALA A CA 1
ATOM 875 C C . ALA A 1 113 ? 8.760 3.611 -14.424 1.00 90.44 113 ALA A C 1
ATOM 877 O O . ALA A 1 113 ? 9.539 3.495 -13.475 1.00 90.44 113 ALA A O 1
ATOM 878 N N . SER A 1 114 ? 7.490 3.966 -14.280 1.00 93.50 114 SER A N 1
ATOM 879 C CA . SER A 1 114 ? 6.815 4.034 -12.991 1.00 93.50 114 SER A CA 1
ATOM 880 C C . SER A 1 114 ? 5.360 3.628 -13.130 1.00 93.50 114 SER A C 1
ATOM 882 O O . SER A 1 114 ? 4.753 3.933 -14.156 1.00 93.50 114 SER A O 1
ATOM 884 N N . ASP A 1 115 ? 4.825 3.000 -12.091 1.00 94.06 115 ASP A N 1
ATOM 885 C CA . ASP A 1 115 ? 3.391 2.800 -11.926 1.00 94.06 115 ASP A CA 1
ATOM 886 C C . ASP A 1 115 ? 2.896 3.566 -10.702 1.00 94.06 115 ASP A C 1
ATOM 888 O O . ASP A 1 115 ? 3.596 3.654 -9.693 1.00 94.06 115 ASP A O 1
ATOM 892 N N . THR A 1 116 ? 1.671 4.063 -10.779 1.00 95.00 116 THR A N 1
ATOM 893 C CA . THR A 1 116 ? 0.994 4.793 -9.713 1.00 95.00 116 THR A CA 1
ATOM 894 C C . THR A 1 116 ? -0.337 4.119 -9.412 1.00 95.00 116 THR A C 1
ATOM 896 O O . THR A 1 116 ? -1.153 3.882 -10.307 1.00 95.00 116 THR A O 1
ATOM 899 N N . TYR A 1 117 ? -0.583 3.858 -8.134 1.00 94.56 117 TYR A N 1
ATOM 900 C CA . TYR A 1 117 ? -1.793 3.240 -7.615 1.00 94.56 117 TYR A CA 1
ATOM 901 C C . TYR A 1 117 ? -2.418 4.123 -6.545 1.00 94.56 117 TYR A C 1
ATOM 903 O O . TYR A 1 117 ? -1.724 4.790 -5.786 1.00 94.56 117 TYR A O 1
ATOM 911 N N . ARG A 1 118 ? -3.742 4.080 -6.446 1.00 94.44 118 ARG A N 1
ATOM 912 C CA . ARG A 1 118 ? -4.490 4.579 -5.295 1.00 94.44 118 ARG A CA 1
ATOM 913 C C . ARG A 1 118 ? -4.949 3.402 -4.455 1.00 94.44 118 ARG A C 1
ATOM 915 O O . ARG A 1 118 ? -5.497 2.441 -4.991 1.00 94.44 118 ARG A O 1
ATOM 922 N N . VAL A 1 119 ? -4.754 3.507 -3.150 1.00 94.75 119 VAL A N 1
ATOM 923 C CA . VAL A 1 119 ? -5.140 2.511 -2.159 1.00 94.75 119 VAL A CA 1
ATOM 924 C C . VAL A 1 119 ? -6.078 3.163 -1.152 1.00 94.75 119 VAL A C 1
ATOM 926 O O . VAL A 1 119 ? -5.788 4.230 -0.615 1.00 94.75 119 VAL A O 1
ATOM 929 N N . ARG A 1 120 ? -7.219 2.526 -0.906 1.00 94.88 120 ARG A N 1
ATOM 930 C CA . ARG A 1 120 ? -8.129 2.850 0.199 1.00 94.88 120 ARG A CA 1
ATOM 931 C C . ARG A 1 120 ? -8.186 1.657 1.124 1.00 94.88 120 ARG A C 1
ATOM 933 O O . ARG A 1 120 ? -8.146 0.521 0.653 1.00 94.88 120 ARG A O 1
ATOM 940 N N . VAL A 1 121 ? -8.310 1.907 2.416 1.00 94.94 121 VAL A N 1
ATOM 941 C CA . VAL A 1 121 ? -8.435 0.844 3.409 1.00 94.94 121 VAL A CA 1
ATOM 942 C C . VAL A 1 121 ? -9.623 1.154 4.297 1.00 94.94 121 VAL A C 1
ATOM 944 O O . VAL A 1 121 ? -9.846 2.311 4.620 1.00 94.94 121 VAL A O 1
ATOM 947 N N . ARG A 1 122 ? -10.389 0.132 4.673 1.00 94.38 122 ARG A N 1
ATOM 948 C CA . ARG A 1 122 ? -11.456 0.244 5.662 1.00 94.38 122 ARG A CA 1
ATOM 949 C C . ARG A 1 122 ? -11.254 -0.801 6.737 1.00 94.38 122 ARG A C 1
ATOM 951 O O . ARG A 1 122 ? -11.128 -1.991 6.441 1.00 94.38 122 ARG A O 1
ATOM 958 N N . CYS A 1 123 ? -11.257 -0.350 7.980 1.00 92.88 123 CYS A N 1
ATOM 959 C CA . CYS A 1 123 ? -11.175 -1.215 9.145 1.00 92.88 123 CYS A CA 1
ATOM 960 C C . CYS A 1 123 ? -12.588 -1.566 9.630 1.00 92.88 123 CYS A C 1
ATOM 962 O O . CYS A 1 123 ? -13.380 -0.675 9.926 1.00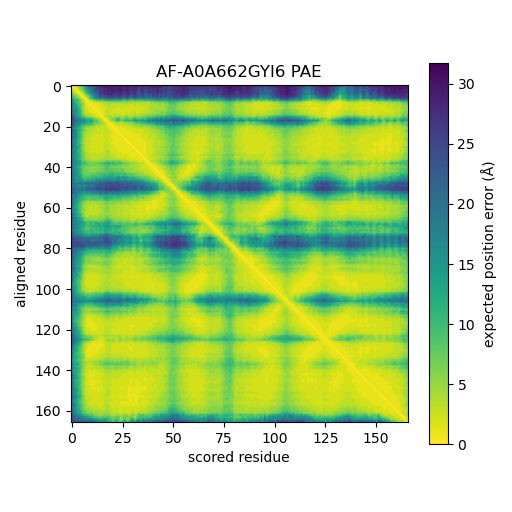 92.88 123 CYS A O 1
ATOM 964 N N . GLY A 1 124 ? -12.901 -2.855 9.731 1.00 88.12 124 GLY A N 1
ATOM 965 C CA . GLY A 1 124 ? -14.138 -3.354 10.329 1.00 88.12 124 GLY A CA 1
ATOM 966 C C . GLY A 1 124 ? -13.856 -4.346 11.453 1.00 88.12 124 GLY A C 1
ATOM 967 O O . GLY A 1 124 ? -12.740 -4.839 11.603 1.00 88.12 124 GLY A O 1
ATOM 968 N N . GLU A 1 125 ? -14.883 -4.680 12.232 1.00 81.81 125 GLU A N 1
ATOM 969 C CA . GLU A 1 125 ? -14.751 -5.616 13.360 1.00 81.81 125 GLU A CA 1
ATOM 970 C C . GLU A 1 125 ? -14.324 -7.024 12.916 1.00 81.81 125 GLU A C 1
ATOM 972 O O . GLU A 1 125 ? -13.552 -7.693 13.600 1.00 81.81 125 GLU A O 1
ATOM 977 N N . ALA A 1 126 ? -14.795 -7.463 11.745 1.00 85.44 126 ALA A N 1
ATOM 978 C CA . ALA A 1 126 ? -14.515 -8.792 11.205 1.00 85.44 126 ALA A CA 1
ATOM 979 C C . ALA A 1 126 ? -13.232 -8.861 10.353 1.00 85.44 126 ALA A C 1
ATOM 981 O O . ALA A 1 126 ? -12.736 -9.953 10.059 1.00 85.44 126 ALA A O 1
ATOM 982 N N . GLY A 1 127 ? -12.697 -7.723 9.903 1.00 91.44 127 GLY A N 1
ATOM 983 C CA . GLY A 1 127 ? -11.590 -7.725 8.951 1.00 91.44 127 GLY A CA 1
ATOM 984 C C . GLY A 1 127 ? -11.210 -6.362 8.392 1.00 91.44 127 GLY A C 1
ATOM 985 O O . GLY A 1 127 ? -11.740 -5.326 8.790 1.00 91.44 127 GLY A O 1
ATOM 986 N N . VAL A 1 128 ? -10.293 -6.385 7.429 1.00 95.44 128 VAL A N 1
ATOM 987 C CA . VAL A 1 128 ? -9.828 -5.197 6.706 1.00 95.44 128 VAL A CA 1
ATOM 988 C C . VAL A 1 128 ? -10.191 -5.328 5.234 1.00 95.44 128 VAL A C 1
ATOM 990 O O . VAL A 1 128 ? -9.841 -6.318 4.593 1.00 95.44 128 VAL A O 1
ATOM 993 N N . GLU A 1 129 ? -10.873 -4.326 4.690 1.00 95.94 129 GLU A N 1
ATOM 994 C CA . GLU A 1 129 ? -11.097 -4.198 3.249 1.00 95.94 129 GLU A CA 1
ATOM 995 C C . GLU A 1 129 ? -10.034 -3.273 2.649 1.00 95.94 129 GLU A C 1
ATOM 997 O O . GLU A 1 129 ? -9.758 -2.202 3.188 1.00 95.94 129 GLU A O 1
ATOM 1002 N N . VAL A 1 130 ? -9.442 -3.675 1.526 1.00 96.44 130 VAL A N 1
ATOM 1003 C CA . VAL A 1 130 ? -8.436 -2.893 0.797 1.00 96.44 130 VAL A CA 1
ATOM 1004 C C . VAL A 1 130 ? -8.904 -2.741 -0.639 1.00 96.44 130 VAL A C 1
ATOM 1006 O O . VAL A 1 130 ? -9.160 -3.733 -1.315 1.00 96.44 130 VAL A O 1
ATOM 1009 N N . TRP A 1 131 ? -8.992 -1.511 -1.129 1.00 96.12 131 TRP A N 1
ATOM 1010 C CA . TRP A 1 131 ? -9.281 -1.235 -2.531 1.00 96.12 131 TRP A CA 1
ATOM 1011 C C . TRP A 1 131 ? -8.044 -0.674 -3.197 1.00 96.12 131 TRP A C 1
ATOM 1013 O O . TRP A 1 131 ? -7.472 0.297 -2.709 1.00 96.12 131 TRP A O 1
ATOM 1023 N N . VAL A 1 132 ? -7.669 -1.248 -4.334 1.00 95.56 132 VAL A N 1
ATOM 1024 C CA . VAL A 1 132 ? -6.525 -0.808 -5.131 1.00 95.56 132 VAL A CA 1
ATOM 1025 C C . VAL A 1 132 ? -7.010 -0.413 -6.518 1.00 95.56 132 VAL A C 1
ATOM 1027 O O . VAL A 1 132 ? -7.814 -1.109 -7.135 1.00 95.56 132 VAL A O 1
ATOM 1030 N N . ARG A 1 133 ? -6.526 0.722 -7.014 1.00 94.31 133 ARG A N 1
ATOM 1031 C CA . ARG A 1 133 ? -6.790 1.213 -8.365 1.00 94.31 133 ARG A CA 1
ATOM 1032 C C . ARG A 1 133 ? -5.491 1.647 -9.014 1.00 94.31 133 ARG A C 1
ATOM 1034 O O . ARG A 1 133 ? -4.776 2.463 -8.449 1.00 94.31 133 ARG A O 1
ATOM 1041 N N . H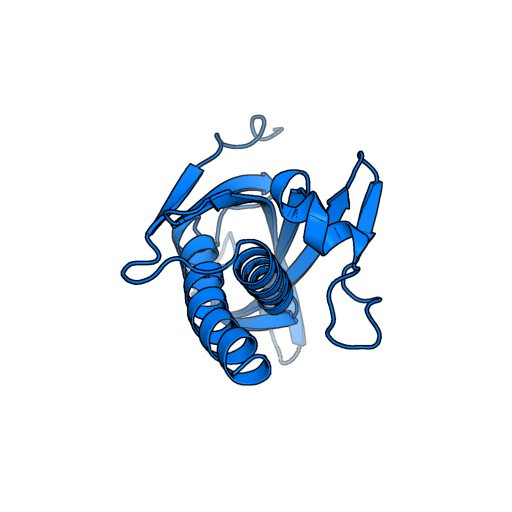IS A 1 134 ? -5.212 1.158 -10.214 1.00 94.19 134 HIS A N 1
ATOM 1042 C CA . HIS A 1 134 ? -4.111 1.669 -11.025 1.00 94.19 134 HIS A CA 1
ATOM 1043 C C . HIS A 1 134 ? -4.530 2.983 -11.684 1.00 94.19 134 HIS A C 1
ATOM 1045 O O . HIS A 1 134 ? -5.628 3.085 -12.238 1.00 94.19 134 HIS A O 1
ATOM 1051 N N . VAL A 1 135 ? -3.661 3.983 -11.602 1.00 92.69 135 VAL A N 1
ATOM 1052 C CA . VAL A 1 135 ? -3.913 5.341 -12.095 1.00 92.69 135 VAL A CA 1
ATOM 1053 C C . VAL A 1 135 ? -3.066 5.641 -13.322 1.00 92.69 135 VAL A C 1
ATOM 1055 O O . VAL A 1 135 ? -3.580 6.181 -14.295 1.00 92.69 135 VAL A O 1
ATOM 1058 N N . GLU A 1 136 ? -1.786 5.279 -13.291 1.00 91.62 136 GLU A N 1
ATOM 1059 C CA . GLU A 1 136 ? -0.820 5.638 -14.327 1.00 91.62 136 GLU A CA 1
ATOM 1060 C C . GLU A 1 136 ? 0.290 4.593 -14.388 1.00 91.62 136 GLU A C 1
ATOM 1062 O O . GLU A 1 136 ? 0.677 4.060 -13.353 1.00 91.62 136 GLU A O 1
ATOM 1067 N N . GLY A 1 137 ? 0.832 4.341 -15.579 1.00 89.38 137 GLY A N 1
ATOM 1068 C CA . GLY A 1 137 ? 1.977 3.459 -15.773 1.00 89.38 137 GLY A CA 1
ATOM 1069 C C . GLY A 1 137 ? 1.675 2.280 -16.685 1.00 89.38 137 GLY A C 1
ATOM 1070 O O . GLY A 1 137 ? 0.718 2.286 -17.458 1.00 89.38 137 GLY A O 1
ATOM 1071 N N . LEU A 1 138 ? 2.542 1.276 -16.613 1.00 87.00 138 LEU A N 1
ATOM 1072 C CA . LEU A 1 138 ? 2.510 0.075 -17.445 1.00 87.00 138 LEU A CA 1
ATOM 1073 C C . LEU A 1 138 ? 1.936 -1.144 -16.709 1.00 87.00 138 LEU A C 1
ATOM 1075 O O . LEU A 1 138 ? 1.973 -2.236 -17.274 1.00 87.00 138 LEU A O 1
ATOM 1079 N N . LEU A 1 139 ? 1.440 -0.976 -15.476 1.00 88.56 139 LEU A N 1
ATOM 1080 C CA . LEU A 1 139 ? 0.879 -2.048 -14.646 1.00 88.56 139 LEU A CA 1
ATOM 1081 C C . LEU A 1 139 ? 1.836 -3.252 -14.514 1.00 88.56 139 LEU A C 1
ATOM 1083 O O . LEU A 1 139 ? 1.456 -4.412 -14.665 1.00 88.56 139 LEU A O 1
ATOM 1087 N N . ARG A 1 140 ? 3.121 -2.978 -14.271 1.00 88.19 140 ARG A N 1
ATOM 1088 C CA . ARG A 1 140 ? 4.166 -4.000 -14.074 1.00 88.19 140 ARG A CA 1
ATOM 1089 C C . ARG A 1 140 ? 4.136 -4.621 -12.677 1.00 88.19 140 ARG A C 1
ATOM 1091 O O . ARG A 1 140 ? 4.760 -5.659 -12.466 1.00 88.19 140 ARG A O 1
ATOM 1098 N N . THR A 1 141 ? 3.454 -3.983 -11.733 1.00 90.50 141 THR A N 1
ATOM 1099 C CA . THR A 1 141 ? 3.165 -4.528 -10.404 1.00 90.50 141 THR A CA 1
ATOM 1100 C C . THR A 1 141 ? 1.685 -4.887 -10.368 1.00 90.50 141 THR A C 1
ATOM 1102 O O . THR A 1 141 ? 0.833 -4.066 -10.691 1.00 90.50 141 THR A O 1
ATOM 1105 N N . SER A 1 142 ? 1.358 -6.135 -10.042 1.00 91.94 142 SER A N 1
ATOM 1106 C CA . SER A 1 142 ? -0.042 -6.563 -10.045 1.00 91.94 142 SER A CA 1
ATOM 1107 C C . SER A 1 142 ? -0.783 -6.032 -8.815 1.00 91.94 142 SER A C 1
ATOM 1109 O O . SER A 1 142 ? -0.183 -5.705 -7.788 1.00 91.94 142 SER A O 1
ATOM 1111 N N . PHE A 1 143 ? -2.113 -5.985 -8.895 1.00 93.56 143 PHE A N 1
ATOM 1112 C CA . PHE A 1 143 ? -2.948 -5.677 -7.733 1.00 93.56 143 PHE A CA 1
ATOM 1113 C C . PHE A 1 143 ? -2.720 -6.673 -6.585 1.00 93.56 143 PHE A C 1
ATOM 1115 O O . PHE A 1 143 ? -2.657 -6.263 -5.426 1.00 93.56 143 PHE A O 1
ATOM 1122 N N . ASP A 1 144 ? -2.507 -7.952 -6.912 1.00 93.50 144 ASP A N 1
ATOM 1123 C CA . ASP A 1 144 ? -2.220 -9.000 -5.930 1.00 93.50 144 ASP A CA 1
ATOM 1124 C C . ASP A 1 144 ? -0.867 -8.787 -5.247 1.00 93.50 144 ASP A C 1
ATOM 1126 O O . ASP A 1 144 ? -0.754 -8.998 -4.045 1.00 93.50 144 ASP A O 1
ATOM 1130 N N . GLU A 1 145 ? 0.149 -8.318 -5.978 1.00 92.69 145 GLU A N 1
ATOM 1131 C CA . GLU A 1 145 ? 1.458 -7.989 -5.403 1.00 92.69 145 GLU A CA 1
ATOM 1132 C C . GLU A 1 145 ? 1.338 -6.836 -4.392 1.00 92.69 145 GLU A C 1
ATOM 1134 O O . GLU A 1 145 ? 1.891 -6.917 -3.294 1.00 92.69 145 GLU A O 1
ATOM 1139 N N . ILE A 1 146 ? 0.544 -5.804 -4.707 1.00 93.88 146 ILE A N 1
ATOM 1140 C CA . ILE A 1 146 ? 0.260 -4.689 -3.785 1.00 93.88 146 ILE A CA 1
ATOM 1141 C C . ILE A 1 146 ? -0.489 -5.184 -2.548 1.00 93.88 146 ILE A C 1
ATOM 1143 O O . ILE A 1 146 ? -0.127 -4.830 -1.422 1.00 93.88 146 ILE A O 1
ATOM 1147 N N . PHE A 1 147 ? -1.527 -6.001 -2.739 1.00 95.12 147 PHE A N 1
ATOM 1148 C CA . PHE A 1 147 ? -2.298 -6.539 -1.625 1.00 95.12 147 PHE A CA 1
ATOM 1149 C C . PHE A 1 147 ? -1.455 -7.465 -0.743 1.00 95.12 147 PHE A C 1
ATOM 1151 O O . PHE A 1 147 ? -1.529 -7.374 0.481 1.00 95.12 147 PHE A O 1
ATOM 1158 N N . GLU A 1 148 ? -0.609 -8.308 -1.329 1.00 94.56 148 GLU A N 1
ATOM 1159 C CA . GLU A 1 148 ? 0.272 -9.206 -0.586 1.00 94.56 148 GLU A CA 1
ATOM 1160 C C . GLU A 1 148 ? 1.334 -8.428 0.203 1.00 94.56 148 GLU A C 1
ATOM 1162 O O . GLU A 1 148 ? 1.571 -8.728 1.376 1.00 94.56 148 GLU A O 1
ATOM 1167 N N . MET A 1 149 ? 1.910 -7.370 -0.383 1.00 92.38 149 MET A N 1
ATOM 1168 C CA . MET A 1 149 ? 2.785 -6.441 0.338 1.00 92.38 149 MET A CA 1
ATOM 1169 C C . MET A 1 149 ? 2.089 -5.855 1.569 1.00 92.38 149 MET A C 1
ATOM 1171 O O . MET A 1 149 ? 2.657 -5.888 2.662 1.00 92.38 149 MET A O 1
ATOM 1175 N N . PHE A 1 150 ? 0.859 -5.362 1.402 1.00 94.62 150 PHE A N 1
ATOM 1176 C CA . PHE A 1 150 ? 0.059 -4.835 2.504 1.00 94.62 150 PHE A CA 1
ATOM 1177 C C . PHE A 1 150 ? -0.234 -5.908 3.558 1.00 94.62 150 PHE A C 1
ATOM 1179 O O . PHE A 1 150 ? -0.029 -5.677 4.749 1.00 94.62 150 PHE A O 1
ATOM 1186 N N . ARG A 1 151 ? -0.679 -7.096 3.135 1.00 95.25 151 ARG A N 1
ATOM 1187 C CA . ARG A 1 151 ? -1.068 -8.202 4.017 1.00 95.25 151 ARG A CA 1
ATOM 1188 C C . ARG A 1 151 ? 0.087 -8.648 4.906 1.00 95.25 151 ARG A C 1
ATOM 1190 O O . ARG A 1 151 ? -0.098 -8.802 6.113 1.00 95.25 151 ARG A O 1
ATOM 1197 N N . VAL A 1 152 ? 1.275 -8.843 4.332 1.00 93.00 152 VAL A N 1
ATOM 1198 C CA . VAL A 1 152 ? 2.472 -9.245 5.087 1.00 93.00 152 VAL A CA 1
ATOM 1199 C C . VAL A 1 152 ? 2.831 -8.190 6.134 1.00 93.00 152 VAL A C 1
ATOM 1201 O O . VAL A 1 152 ? 3.040 -8.536 7.302 1.00 93.00 152 VAL A O 1
ATOM 1204 N N . SER A 1 153 ? 2.834 -6.910 5.750 1.00 92.50 153 SER A N 1
ATOM 1205 C CA . SER A 1 153 ? 3.083 -5.804 6.680 1.00 92.50 153 SER A CA 1
ATOM 1206 C C . SER A 1 153 ? 2.017 -5.733 7.780 1.00 92.50 153 SER A C 1
ATOM 1208 O O . SER A 1 153 ? 2.356 -5.573 8.952 1.00 92.50 153 SER A O 1
ATOM 1210 N N . LEU A 1 154 ? 0.741 -5.949 7.448 1.00 93.94 154 LEU A N 1
ATOM 1211 C CA . LEU A 1 154 ? -0.366 -5.927 8.407 1.00 93.94 154 LEU A CA 1
ATOM 1212 C C . LEU A 1 154 ? -0.254 -7.027 9.453 1.00 93.94 154 LEU A C 1
ATOM 1214 O O . LEU A 1 154 ? -0.353 -6.748 10.648 1.00 93.94 154 LEU A O 1
ATOM 1218 N N . MET A 1 155 ? 0.032 -8.259 9.041 1.00 92.56 155 MET A N 1
ATOM 1219 C CA . MET A 1 155 ? 0.205 -9.363 9.986 1.00 92.56 155 MET A CA 1
ATOM 1220 C C . MET A 1 155 ? 1.388 -9.131 10.933 1.00 92.56 155 MET A C 1
ATOM 1222 O O . MET A 1 155 ? 1.312 -9.475 12.116 1.00 92.56 155 MET A O 1
ATOM 1226 N N . LYS A 1 156 ? 2.473 -8.522 10.441 1.00 91.94 156 LYS A N 1
ATOM 1227 C CA . LYS A 1 156 ? 3.614 -8.110 11.268 1.00 91.94 156 LYS A CA 1
ATOM 1228 C C . LYS A 1 156 ? 3.213 -7.010 12.256 1.00 91.94 156 LYS A C 1
ATOM 1230 O O . LYS A 1 156 ? 3.441 -7.160 13.456 1.00 91.94 156 LYS A O 1
ATOM 1235 N N . ASN A 1 157 ? 2.600 -5.930 11.778 1.00 91.19 157 ASN A N 1
ATOM 1236 C CA . ASN A 1 157 ? 2.284 -4.762 12.599 1.00 91.19 157 ASN A CA 1
ATOM 1237 C C . ASN A 1 157 ? 1.170 -5.028 13.616 1.00 91.19 157 ASN A C 1
ATOM 1239 O O . ASN A 1 157 ? 1.268 -4.543 14.740 1.00 91.19 157 ASN A O 1
ATOM 1243 N N . LEU A 1 158 ? 0.181 -5.868 13.299 1.00 91.31 158 LEU A N 1
ATOM 1244 C CA . LEU A 1 158 ? -0.831 -6.301 14.269 1.00 91.31 158 LEU A CA 1
ATOM 1245 C C . LEU A 1 158 ? -0.193 -6.968 15.490 1.00 91.31 158 LEU A C 1
ATOM 1247 O O . LEU A 1 158 ? -0.494 -6.597 16.624 1.00 91.31 158 LEU A O 1
ATOM 1251 N N . ARG A 1 159 ? 0.754 -7.890 15.268 1.00 89.12 159 ARG A N 1
ATOM 1252 C CA . ARG A 1 159 ? 1.490 -8.558 16.355 1.00 89.12 159 ARG A CA 1
ATOM 1253 C C . ARG A 1 159 ? 2.297 -7.565 17.192 1.00 89.12 159 ARG A C 1
ATOM 1255 O O . ARG A 1 159 ? 2.372 -7.713 18.409 1.00 89.12 159 ARG A O 1
ATOM 1262 N N . LEU A 1 160 ? 2.911 -6.568 16.555 1.00 87.81 160 LEU A N 1
ATOM 1263 C CA . LEU A 1 160 ? 3.719 -5.559 17.243 1.00 87.81 160 LEU A CA 1
ATOM 1264 C C . LEU A 1 160 ? 2.866 -4.613 18.096 1.00 87.81 160 LEU A C 1
ATOM 1266 O O . LEU A 1 160 ? 3.212 -4.368 19.250 1.00 87.81 160 LEU A O 1
ATOM 1270 N N . VAL A 1 161 ? 1.755 -4.102 17.557 1.00 87.31 161 VAL A N 1
ATOM 1271 C CA . VAL A 1 161 ? 0.883 -3.161 18.279 1.00 87.31 161 VAL A CA 1
ATOM 1272 C C . VAL A 1 161 ? 0.186 -3.855 19.451 1.00 87.31 161 VAL A C 1
ATOM 1274 O O . VAL A 1 161 ? 0.127 -3.286 20.538 1.00 87.31 161 VAL A O 1
ATOM 1277 N N . GLN A 1 162 ? -0.271 -5.099 19.276 1.00 84.88 162 GLN A N 1
ATOM 1278 C CA . GLN A 1 162 ? -0.880 -5.874 20.364 1.00 84.88 162 GLN A CA 1
ATOM 1279 C C . GLN A 1 162 ? 0.092 -6.106 21.530 1.00 84.88 162 GLN A C 1
ATOM 1281 O O . GLN A 1 162 ? -0.296 -5.934 22.679 1.00 84.88 162 GLN A O 1
ATOM 1286 N N . ARG A 1 163 ? 1.366 -6.425 21.252 1.00 82.38 163 ARG A N 1
ATOM 1287 C CA . ARG A 1 163 ? 2.393 -6.625 22.295 1.00 82.38 163 ARG A CA 1
ATOM 1288 C C . ARG A 1 163 ? 2.718 -5.370 23.099 1.00 82.38 163 ARG A C 1
ATOM 1290 O O . ARG A 1 163 ? 3.102 -5.494 24.247 1.00 82.38 163 ARG A O 1
ATOM 1297 N N . ARG A 1 164 ? 2.605 -4.174 22.512 1.00 74.88 164 ARG A N 1
ATOM 1298 C CA . ARG A 1 164 ? 2.869 -2.909 23.226 1.00 74.88 164 ARG A CA 1
ATOM 1299 C C . ARG A 1 164 ? 1.769 -2.532 24.221 1.00 74.88 164 ARG A C 1
ATOM 1301 O O . ARG A 1 164 ? 1.982 -1.632 25.022 1.00 74.88 164 ARG A O 1
ATOM 1308 N N . ARG A 1 165 ? 0.590 -3.152 24.111 1.00 69.50 165 ARG A N 1
ATOM 1309 C CA . ARG A 1 165 ? -0.599 -2.847 24.922 1.00 69.50 165 ARG A CA 1
ATOM 1310 C C . ARG A 1 165 ? -0.991 -3.983 25.876 1.00 69.50 165 ARG A C 1
ATOM 1312 O O . ARG A 1 165 ? -1.988 -3.835 26.577 1.00 69.50 165 ARG A O 1
ATOM 1319 N N . ALA A 1 166 ? -0.258 -5.095 25.846 1.00 60.53 166 ALA A N 1
ATOM 1320 C CA . ALA A 1 166 ? -0.374 -6.210 26.783 1.00 60.53 166 ALA A CA 1
ATOM 1321 C C . ALA A 1 166 ? 0.655 -6.034 27.901 1.00 60.53 166 ALA A C 1
ATOM 1323 O O . ALA A 1 166 ? 0.306 -6.359 29.054 1.00 60.53 166 ALA A O 1
#

Foldseek 3Di:
DDDPFWDDWDKDWDFPDDDFDPLLLLLQLLVLLLVVQAQDKDWDWDDAPPDPDIAIKIKHKFKWKDAPRDIGGPVPPPPSGPPPVCSVCLQRMKMKIKIWMWGDDPNDTDTRWMWIKIWGWDDDRGTIMIIIITGDIDCPDPPVNVVVSSVVSSVVSSVVSVVVVD

Solvent-accessible surface area (backbone atoms only — not comparable to full-atom values): 9441 Å² total; per-residue (Å²): 134,85,78,76,81,50,60,73,75,46,77,47,75,46,76,64,71,86,75,83,61,58,64,71,58,50,36,46,14,47,51,54,12,59,54,60,51,30,76,38,69,43,82,43,78,42,68,52,93,97,48,97,57,76,37,64,24,37,38,39,26,43,45,33,37,26,57,96,82,52,78,43,73,54,91,77,57,92,67,95,56,80,56,69,73,50,50,81,38,43,68,71,30,39,31,39,40,36,38,40,32,30,35,67,58,95,90,40,81,41,82,75,52,49,32,33,32,40,36,37,42,39,83,52,78,67,28,39,40,38,35,43,24,51,64,49,62,81,69,88,67,50,72,65,57,55,50,48,55,38,49,56,34,28,62,53,31,42,57,53,56,52,60,77,75,107

Mean predicted aligned error: 7.18 Å